Protein AF-A0A3S1PXC8-F1 (afdb_monomer_lite)

pLDDT: mean 84.56, std 8.54, range [59.81, 94.19]

Secondary structure (DSSP, 8-state):
--HHHHHHHHHHHHHHHS---HHHHHHHHHHHHHHHHHHHHHHHTT-S-THHHHHHHHHH--SSHHHHHHHHHHHHHHHHHHHHHHHHHHHHHTT-HHHHHHHHHHHHHHHHHHHHH-

Sequence (118 aa):
MTWTRLRELVETSLSGLTRPTRSDWIFALRTVSAGLIALLAAYALKLDHPQWAMMTVFIVAQPVAGMVLAKGFYRLLGTLAGGLAAIGITSLCGTNPWLLITFLALWVGICTFVSSLL

Structure (mmCIF, N/CA/C/O backbone):
data_AF-A0A3S1PXC8-F1
#
_entry.id   AF-A0A3S1PXC8-F1
#
loop_
_atom_site.group_PDB
_atom_site.id
_atom_site.type_symbol
_atom_site.label_atom_id
_atom_site.label_alt_id
_atom_site.label_comp_id
_atom_site.label_asym_id
_atom_site.label_entity_id
_atom_site.label_seq_id
_atom_site.pdbx_PDB_ins_code
_atom_site.Cartn_x
_atom_site.Cartn_y
_atom_site.Cartn_z
_atom_site.occupancy
_atom_site.B_iso_or_equiv
_atom_site.auth_seq_id
_atom_site.auth_comp_id
_atom_site.auth_asym_id
_atom_site.auth_atom_id
_atom_site.pdbx_PDB_model_num
ATOM 1 N N . MET A 1 1 ? -24.921 2.796 -39.825 1.00 60.72 1 MET A N 1
ATOM 2 C CA . MET A 1 1 ? -23.472 2.857 -40.128 1.00 60.72 1 MET A CA 1
ATOM 3 C C . MET A 1 1 ? -22.651 3.021 -38.841 1.00 60.72 1 MET A C 1
ATOM 5 O O . MET A 1 1 ? -21.848 3.929 -38.722 1.00 60.72 1 MET A O 1
ATOM 9 N N . THR A 1 2 ? -22.876 2.159 -37.847 1.00 74.12 2 THR A N 1
ATOM 10 C CA . THR A 1 2 ? -22.265 2.253 -36.499 1.00 74.12 2 THR A CA 1
ATOM 11 C C . THR A 1 2 ? -21.744 0.898 -36.012 1.00 74.12 2 THR A C 1
ATOM 13 O O . THR A 1 2 ? -20.774 0.841 -35.267 1.00 74.12 2 THR A O 1
ATOM 16 N N . TRP A 1 3 ? -22.321 -0.208 -36.497 1.00 70.00 3 TRP A N 1
ATOM 17 C CA . TRP A 1 3 ? -21.962 -1.561 -36.064 1.00 70.00 3 TRP A CA 1
ATOM 18 C C . TRP A 1 3 ? -20.630 -2.077 -36.621 1.00 70.00 3 TRP A C 1
ATOM 20 O O . TRP A 1 3 ? -19.920 -2.811 -35.943 1.00 70.00 3 TRP A O 1
ATOM 30 N N . THR A 1 4 ? -20.252 -1.657 -37.829 1.00 80.88 4 THR A N 1
ATOM 31 C CA . THR A 1 4 ? -18.975 -2.035 -38.455 1.00 80.88 4 THR A CA 1
ATOM 32 C C . THR A 1 4 ? -17.781 -1.381 -37.756 1.00 80.88 4 THR A C 1
ATOM 34 O O . THR A 1 4 ? -16.813 -2.062 -37.446 1.00 80.88 4 THR A O 1
ATOM 37 N N . ARG A 1 5 ? -17.906 -0.098 -37.384 1.00 78.12 5 ARG A N 1
ATOM 38 C CA . ARG A 1 5 ? -16.897 0.656 -36.615 1.00 78.12 5 ARG A CA 1
ATOM 39 C C . ARG A 1 5 ? -16.661 0.074 -35.218 1.00 78.12 5 ARG A C 1
ATOM 41 O O . ARG A 1 5 ? -15.527 0.034 -34.760 1.00 78.12 5 ARG A O 1
ATOM 48 N N . LEU A 1 6 ? -17.720 -0.390 -34.545 1.00 77.88 6 LEU A N 1
ATOM 49 C CA . LEU A 1 6 ? -17.603 -1.049 -33.238 1.00 77.88 6 LEU A CA 1
ATOM 50 C C . LEU A 1 6 ? -16.854 -2.380 -33.334 1.00 77.88 6 LEU A C 1
ATOM 52 O O . LEU A 1 6 ? -16.012 -2.657 -32.485 1.00 77.88 6 LEU A O 1
ATOM 56 N N . ARG A 1 7 ? -17.117 -3.181 -34.374 1.00 80.81 7 ARG A N 1
ATOM 57 C CA . ARG A 1 7 ? -16.376 -4.430 -34.596 1.00 80.81 7 ARG A CA 1
ATOM 58 C C . ARG A 1 7 ? -14.908 -4.165 -34.924 1.00 80.81 7 ARG A C 1
ATOM 60 O O . ARG A 1 7 ? -14.066 -4.785 -34.294 1.00 80.81 7 ARG A O 1
ATOM 67 N N . GLU A 1 8 ? -14.601 -3.194 -35.784 1.00 76.38 8 GLU A N 1
ATOM 68 C CA . GLU A 1 8 ? -13.211 -2.809 -36.084 1.00 76.38 8 GLU A CA 1
ATOM 69 C C . GLU A 1 8 ? -12.446 -2.334 -34.844 1.00 76.38 8 GLU A C 1
ATOM 71 O O . GLU A 1 8 ? -11.295 -2.724 -34.666 1.00 76.38 8 GLU A O 1
ATOM 76 N N . LEU A 1 9 ? -13.066 -1.534 -33.967 1.00 75.00 9 LEU A N 1
ATOM 77 C CA . LEU A 1 9 ? -12.449 -1.082 -32.711 1.00 75.00 9 LEU A CA 1
ATOM 78 C C . LEU A 1 9 ? -12.188 -2.247 -31.749 1.00 75.00 9 LEU A C 1
ATOM 80 O O . LEU A 1 9 ? -11.130 -2.318 -31.128 1.00 75.00 9 LEU A O 1
ATOM 84 N N . VAL A 1 10 ? -13.134 -3.181 -31.643 1.00 74.94 10 VAL A N 1
ATOM 85 C CA . VAL A 1 10 ? -12.975 -4.383 -30.815 1.00 74.94 10 VAL A CA 1
ATOM 86 C C . VAL A 1 10 ? -11.882 -5.292 -31.383 1.00 74.94 10 VAL A C 1
ATOM 88 O O . VAL A 1 10 ? -11.050 -5.788 -30.630 1.00 74.94 10 VAL A O 1
ATOM 91 N N . GLU A 1 11 ? -11.834 -5.471 -32.699 1.00 72.75 11 GLU A N 1
ATOM 92 C CA . GLU A 1 11 ? -10.892 -6.357 -33.384 1.00 72.75 11 GLU A CA 1
ATOM 93 C C . GLU A 1 11 ? -9.464 -5.783 -33.400 1.00 72.75 11 GLU A C 1
ATOM 95 O O . GLU A 1 11 ? -8.512 -6.503 -33.100 1.00 72.75 11 GLU A O 1
ATOM 100 N N . THR A 1 12 ? -9.299 -4.469 -33.600 1.00 66.69 12 THR A N 1
ATOM 101 C CA . THR A 1 12 ? -8.000 -3.788 -33.416 1.00 66.69 12 THR A CA 1
ATOM 102 C C . THR A 1 12 ? -7.535 -3.844 -31.964 1.00 66.69 12 THR A C 1
ATOM 104 O O . THR A 1 12 ? -6.372 -4.171 -31.713 1.00 66.69 12 THR A O 1
ATOM 107 N N . SER A 1 13 ? -8.430 -3.634 -30.996 1.00 66.75 13 SER A N 1
ATOM 108 C CA . SER A 1 13 ? -8.082 -3.744 -29.577 1.00 66.75 13 SER A CA 1
ATOM 109 C C . SER A 1 13 ? -7.710 -5.182 -29.176 1.00 66.75 13 SER A C 1
ATOM 111 O O . SER A 1 13 ? -6.759 -5.375 -28.421 1.00 66.75 13 SER A O 1
ATOM 113 N N . LEU A 1 14 ? -8.390 -6.200 -29.717 1.00 66.31 14 LEU A N 1
ATOM 114 C CA . LEU A 1 14 ? -8.072 -7.621 -29.500 1.00 66.31 14 LEU A CA 1
ATOM 115 C C . LEU A 1 14 ? -6.769 -8.049 -30.196 1.00 66.31 14 LEU A C 1
ATOM 117 O O . LEU A 1 14 ? -6.013 -8.860 -29.651 1.00 66.31 14 LEU A O 1
ATOM 121 N N . SER A 1 15 ? -6.466 -7.481 -31.366 1.00 63.03 15 SER A N 1
ATOM 122 C CA . SER A 1 15 ? -5.224 -7.759 -32.103 1.00 63.03 15 SER A CA 1
ATOM 123 C C . SER A 1 15 ? -3.970 -7.225 -31.391 1.00 63.03 15 SER A C 1
ATOM 125 O O . SER A 1 15 ? -2.896 -7.815 -31.503 1.00 63.03 15 SER A O 1
ATOM 127 N N . GLY A 1 16 ? -4.108 -6.158 -30.592 1.00 59.81 16 GLY A N 1
ATOM 128 C CA . GLY A 1 16 ? -3.042 -5.638 -29.730 1.00 59.81 16 GLY A CA 1
ATOM 129 C C . GLY A 1 16 ? -2.796 -6.473 -28.466 1.00 59.81 16 GLY A C 1
ATOM 130 O O . GLY A 1 16 ? -1.685 -6.471 -27.942 1.00 59.81 16 GLY A O 1
ATOM 131 N N . LEU A 1 17 ? -3.797 -7.232 -27.997 1.00 61.84 17 LEU A N 1
ATOM 132 C CA . LEU A 1 17 ? -3.695 -8.070 -26.792 1.00 61.84 17 LEU A CA 1
ATOM 133 C C . LEU A 1 17 ? -2.929 -9.388 -27.007 1.00 61.84 17 LEU A C 1
ATOM 135 O O . LEU A 1 17 ? -2.535 -10.039 -26.042 1.00 61.84 17 LEU A O 1
ATOM 139 N N . THR A 1 18 ? -2.746 -9.827 -28.252 1.00 62.50 18 THR A N 1
ATOM 140 C CA . THR A 1 18 ? -2.439 -11.234 -28.574 1.00 62.50 18 THR A CA 1
ATOM 141 C C . THR A 1 18 ? -0.968 -11.539 -28.844 1.00 62.50 18 THR A C 1
ATOM 143 O O . THR A 1 18 ? -0.633 -12.649 -29.259 1.00 62.50 18 THR A O 1
ATOM 146 N N . ARG A 1 19 ? -0.051 -10.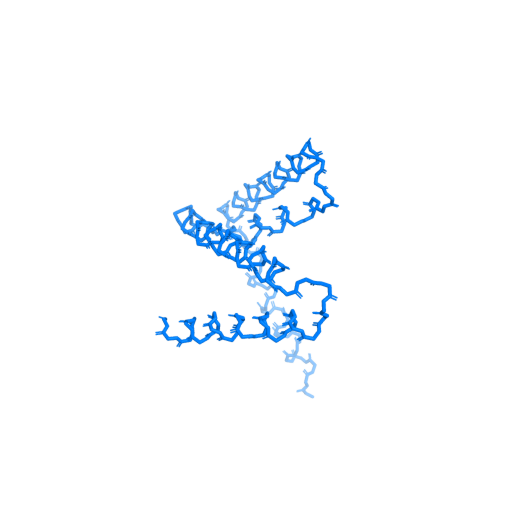616 -28.539 1.00 65.25 19 ARG A N 1
ATOM 147 C CA . ARG A 1 19 ? 1.395 -10.899 -28.573 1.00 65.25 19 ARG A CA 1
ATOM 148 C C . ARG A 1 19 ? 2.051 -10.695 -27.208 1.00 65.25 19 ARG A C 1
ATOM 150 O O . ARG A 1 19 ? 2.935 -9.846 -27.094 1.00 65.25 19 ARG A O 1
ATOM 157 N N . PRO A 1 20 ? 1.645 -11.466 -26.178 1.00 68.75 20 PRO A N 1
ATOM 158 C CA . PRO A 1 20 ? 2.338 -11.440 -24.901 1.00 68.75 20 PRO A CA 1
ATOM 159 C C . PRO A 1 20 ? 3.794 -11.840 -25.136 1.00 68.75 20 PRO A C 1
ATOM 161 O O . PRO A 1 20 ? 4.097 -12.935 -25.624 1.00 68.75 20 PRO A O 1
ATOM 164 N N . THR A 1 21 ? 4.705 -10.926 -24.824 1.00 76.94 21 THR A N 1
ATOM 165 C CA . THR A 1 21 ? 6.135 -11.190 -24.935 1.00 76.94 21 THR A CA 1
ATOM 166 C C . THR A 1 21 ? 6.524 -12.187 -23.844 1.00 76.94 21 THR A C 1
ATOM 168 O O . THR A 1 21 ? 5.889 -12.275 -22.793 1.00 76.94 21 THR A O 1
ATOM 171 N N . ARG A 1 22 ? 7.595 -12.961 -24.052 1.00 76.38 22 ARG A N 1
ATOM 172 C CA . ARG A 1 22 ? 8.106 -13.915 -23.047 1.00 76.38 22 ARG A CA 1
ATOM 173 C C . ARG A 1 22 ? 8.321 -13.260 -21.669 1.00 76.38 22 ARG A C 1
ATOM 175 O O . ARG A 1 22 ? 8.115 -13.902 -20.646 1.00 76.38 22 ARG A O 1
ATOM 182 N N . SER A 1 23 ? 8.684 -11.976 -21.654 1.00 79.25 23 SER A N 1
ATOM 183 C CA . SER A 1 23 ? 8.833 -11.153 -20.447 1.00 79.25 23 SER A CA 1
ATOM 184 C C . SER A 1 23 ? 7.516 -10.923 -19.695 1.00 79.25 23 SER A C 1
ATOM 186 O O . SER A 1 23 ? 7.519 -10.947 -18.466 1.00 79.25 23 SER A O 1
ATOM 188 N N . ASP A 1 24 ? 6.392 -10.758 -20.397 1.00 81.25 24 ASP A N 1
ATOM 189 C CA . ASP A 1 24 ? 5.078 -10.521 -19.780 1.00 81.25 24 ASP A CA 1
ATOM 190 C C . ASP A 1 24 ? 4.588 -11.771 -19.045 1.00 81.25 24 ASP A C 1
ATOM 192 O O . ASP A 1 24 ? 4.088 -11.689 -17.925 1.00 81.25 24 ASP A O 1
ATOM 196 N N . TRP A 1 25 ? 4.830 -12.947 -19.632 1.00 82.12 25 TRP A N 1
ATOM 197 C CA . TRP A 1 25 ? 4.552 -14.236 -18.996 1.00 82.12 25 TRP A CA 1
ATOM 198 C C . TRP A 1 25 ? 5.385 -14.459 -17.733 1.00 82.12 25 TRP A C 1
ATOM 200 O O . TRP A 1 25 ? 4.852 -14.895 -16.711 1.00 82.12 25 TRP A O 1
ATOM 210 N N . ILE A 1 26 ? 6.681 -14.135 -17.775 1.00 85.31 26 ILE A N 1
ATOM 211 C CA . ILE A 1 26 ? 7.571 -14.256 -16.610 1.00 85.31 26 ILE A CA 1
ATOM 212 C C . ILE A 1 26 ? 7.127 -13.296 -15.500 1.00 85.31 26 ILE A C 1
ATOM 214 O O . ILE A 1 26 ? 7.075 -13.683 -14.330 1.00 85.31 26 ILE A O 1
ATOM 218 N N . PHE A 1 27 ? 6.769 -12.060 -15.854 1.00 84.94 27 PHE A N 1
ATOM 219 C CA . PHE A 1 27 ? 6.261 -11.077 -14.903 1.00 84.94 27 PHE A CA 1
ATOM 220 C C . PHE A 1 27 ? 4.939 -11.523 -14.265 1.00 84.94 27 PHE A C 1
ATOM 222 O O . PHE A 1 27 ? 4.809 -11.483 -13.037 1.00 84.94 27 PHE A O 1
ATOM 229 N N . ALA A 1 28 ? 3.985 -11.994 -15.070 1.00 86.25 28 ALA A N 1
ATOM 230 C CA . ALA A 1 28 ? 2.703 -12.491 -14.587 1.00 86.25 28 ALA A CA 1
ATOM 231 C C . ALA A 1 28 ? 2.893 -13.674 -13.630 1.00 86.25 28 ALA A C 1
ATOM 233 O O . ALA A 1 28 ? 2.3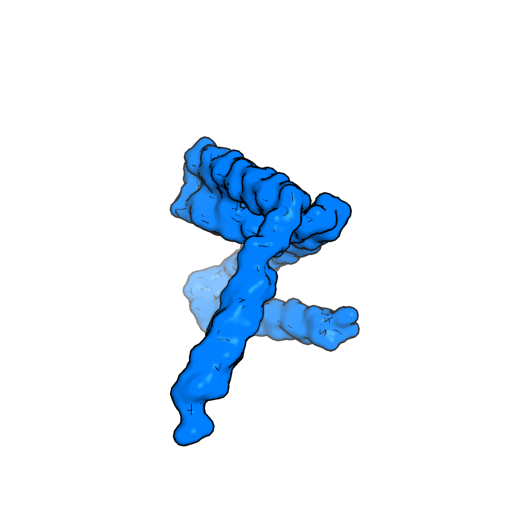72 -13.652 -12.516 1.00 86.25 28 ALA A O 1
ATOM 234 N N . LEU A 1 29 ? 3.712 -14.663 -14.003 1.00 88.50 29 LEU A N 1
ATOM 235 C CA . LEU A 1 29 ? 3.965 -15.840 -13.172 1.00 88.50 29 LEU A CA 1
ATOM 236 C C . LEU A 1 29 ? 4.668 -15.478 -11.854 1.00 88.50 29 LEU A C 1
ATOM 238 O O . LEU A 1 29 ? 4.299 -15.982 -10.790 1.00 88.50 29 LEU A O 1
ATOM 242 N N . ARG A 1 30 ? 5.642 -14.559 -11.891 1.00 89.19 30 ARG A N 1
ATOM 243 C CA . ARG A 1 30 ? 6.315 -14.049 -10.685 1.00 89.19 30 ARG A CA 1
ATOM 244 C C . ARG A 1 30 ? 5.352 -13.284 -9.775 1.00 89.19 30 ARG A C 1
ATOM 246 O O . ARG A 1 30 ? 5.408 -13.436 -8.560 1.00 89.19 30 ARG A O 1
ATOM 253 N N . THR A 1 31 ? 4.467 -12.478 -10.349 1.00 89.38 31 THR A N 1
ATOM 254 C CA . THR A 1 31 ? 3.501 -11.672 -9.589 1.00 89.38 31 THR A CA 1
ATOM 255 C C . THR A 1 31 ? 2.427 -12.545 -8.953 1.00 89.38 31 THR A C 1
ATOM 257 O O . THR A 1 31 ? 2.115 -12.382 -7.776 1.00 89.38 31 THR A O 1
ATOM 260 N N . VAL A 1 32 ? 1.900 -13.513 -9.703 1.00 90.50 32 VAL A N 1
ATOM 261 C CA . VAL A 1 32 ? 0.910 -14.472 -9.207 1.00 90.50 32 VAL A CA 1
ATOM 262 C C . VAL A 1 32 ? 1.517 -15.332 -8.104 1.00 90.50 32 VAL A C 1
ATOM 264 O O . VAL A 1 32 ? 0.930 -15.427 -7.030 1.00 90.50 32 VAL A O 1
ATOM 267 N N . SER A 1 33 ? 2.717 -15.884 -8.305 1.00 91.81 33 SER A N 1
ATOM 268 C CA . SER A 1 33 ? 3.389 -16.668 -7.259 1.00 91.81 33 SER A CA 1
ATOM 269 C C . SER A 1 33 ? 3.679 -15.837 -6.005 1.00 91.81 33 SER A C 1
ATOM 271 O O . SER A 1 33 ? 3.386 -16.298 -4.904 1.00 91.81 33 SER A O 1
ATOM 273 N N . ALA A 1 34 ? 4.140 -14.588 -6.142 1.00 91.00 34 ALA A N 1
ATOM 274 C CA . ALA A 1 34 ? 4.292 -13.672 -5.009 1.00 91.00 34 ALA A CA 1
ATOM 275 C C . ALA A 1 34 ? 2.958 -13.393 -4.289 1.00 91.00 34 ALA A C 1
ATOM 277 O O . ALA A 1 34 ? 2.915 -13.388 -3.059 1.00 91.00 34 ALA A O 1
ATOM 278 N N . GLY A 1 35 ? 1.862 -13.205 -5.032 1.00 91.69 35 GLY A N 1
ATOM 279 C CA . GLY A 1 35 ? 0.523 -12.996 -4.475 1.00 91.69 35 GLY A CA 1
ATOM 280 C C . GLY A 1 35 ? 0.006 -14.211 -3.701 1.00 91.69 35 GLY A C 1
ATOM 281 O O . GLY A 1 35 ? -0.523 -14.051 -2.602 1.00 91.69 35 GLY A O 1
ATOM 282 N N . LEU A 1 36 ? 0.217 -15.423 -4.226 1.00 92.81 36 LEU A N 1
ATOM 283 C CA . LEU A 1 36 ? -0.109 -16.676 -3.535 1.00 92.81 36 LEU A CA 1
ATOM 284 C C . LEU A 1 36 ? 0.720 -16.857 -2.260 1.00 92.81 36 LEU A C 1
ATOM 286 O O . LEU A 1 36 ? 0.162 -17.211 -1.227 1.00 92.81 36 LEU A O 1
ATOM 290 N N . ILE A 1 37 ? 2.025 -16.576 -2.301 1.00 92.75 37 ILE A N 1
ATOM 291 C CA . ILE A 1 37 ? 2.891 -16.646 -1.114 1.00 92.75 37 ILE A CA 1
ATOM 292 C C . ILE A 1 37 ? 2.426 -15.645 -0.050 1.00 92.75 37 ILE A C 1
ATOM 294 O O . ILE A 1 37 ? 2.326 -16.003 1.121 1.00 92.75 37 ILE A O 1
ATOM 298 N N . ALA A 1 38 ? 2.085 -14.416 -0.444 1.00 92.12 38 ALA A N 1
ATOM 299 C CA . ALA A 1 38 ? 1.551 -13.414 0.476 1.00 92.12 38 ALA A CA 1
ATOM 300 C C . ALA A 1 38 ? 0.209 -13.845 1.087 1.00 92.12 38 ALA A C 1
ATOM 302 O O . ALA A 1 38 ? -0.024 -13.629 2.275 1.00 92.12 38 ALA A O 1
ATOM 303 N N . LEU A 1 39 ? -0.657 -14.486 0.300 1.00 91.06 39 LEU A N 1
ATOM 304 C CA . LEU A 1 39 ? -1.929 -15.017 0.781 1.00 91.06 39 LEU A CA 1
ATOM 305 C C . LEU A 1 39 ? -1.720 -16.172 1.773 1.00 91.06 39 LEU A C 1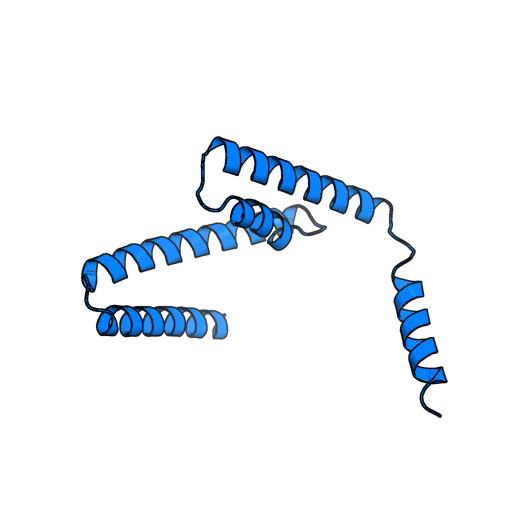
ATOM 307 O O . LEU A 1 39 ? -2.330 -16.177 2.839 1.00 91.06 39 LEU A O 1
ATOM 311 N N . LEU A 1 40 ? -0.826 -17.115 1.461 1.00 91.31 40 LEU A N 1
ATOM 312 C CA . LEU A 1 40 ? -0.453 -18.209 2.363 1.00 91.31 40 LEU A CA 1
ATOM 313 C C . LEU A 1 40 ? 0.144 -17.674 3.670 1.00 91.31 40 LEU A C 1
ATOM 315 O O . LEU A 1 40 ? -0.221 -18.147 4.744 1.00 91.31 40 LEU A O 1
ATOM 319 N N . ALA A 1 41 ? 1.000 -16.653 3.593 1.00 91.62 41 ALA A N 1
ATOM 320 C CA . ALA A 1 41 ? 1.528 -15.973 4.769 1.00 91.62 41 ALA A CA 1
ATOM 321 C C . ALA A 1 41 ? 0.406 -15.312 5.588 1.00 91.62 41 ALA A C 1
ATOM 323 O O . ALA A 1 41 ? 0.357 -15.485 6.802 1.00 91.62 41 ALA A O 1
ATOM 324 N N . ALA A 1 42 ? -0.541 -14.621 4.949 1.00 91.44 42 ALA A N 1
ATOM 325 C CA . ALA A 1 42 ? -1.670 -14.002 5.644 1.00 91.44 42 ALA A CA 1
ATOM 326 C C . ALA A 1 42 ? -2.568 -15.032 6.353 1.00 91.44 42 ALA A C 1
ATOM 328 O O . ALA A 1 42 ? -3.005 -14.792 7.480 1.00 91.44 42 ALA A O 1
ATOM 329 N N . TYR A 1 43 ? -2.792 -16.195 5.730 1.00 90.75 43 TYR A N 1
ATOM 330 C CA . TYR A 1 43 ? -3.477 -17.319 6.371 1.00 90.75 43 TYR A CA 1
ATOM 331 C C . TYR A 1 43 ? -2.681 -17.888 7.549 1.00 90.75 43 TYR A C 1
ATOM 333 O O . TYR A 1 43 ? -3.266 -18.165 8.596 1.00 90.75 43 TYR A O 1
ATOM 341 N N . ALA A 1 44 ? -1.358 -18.022 7.418 1.00 91.56 44 ALA A N 1
ATOM 342 C CA . ALA A 1 44 ? -0.493 -18.489 8.500 1.00 91.56 44 ALA A CA 1
ATOM 343 C C . ALA A 1 44 ? -0.501 -17.534 9.707 1.00 91.56 44 ALA A C 1
ATOM 345 O O . ALA A 1 44 ? -0.521 -17.990 10.849 1.00 91.56 44 ALA A O 1
ATOM 346 N N . LEU A 1 45 ? -0.556 -16.220 9.465 1.00 90.81 45 LEU A N 1
ATOM 347 C CA . LEU A 1 45 ? -0.678 -15.197 10.508 1.00 90.81 45 LEU A CA 1
ATOM 348 C C . LEU A 1 45 ? -2.115 -15.044 11.059 1.00 90.81 45 LEU A C 1
ATOM 350 O O . LEU A 1 45 ? -2.325 -14.224 11.949 1.00 90.81 45 LEU A O 1
ATOM 354 N N . LYS A 1 46 ? -3.098 -15.818 10.566 1.00 87.75 46 LYS A N 1
ATOM 355 C CA . LYS A 1 46 ? -4.513 -15.753 10.984 1.00 87.75 46 LYS A CA 1
ATOM 356 C C . LYS A 1 46 ? -5.118 -14.339 10.916 1.00 87.75 46 LYS A C 1
ATOM 358 O O . LYS A 1 46 ? -5.887 -13.953 11.791 1.00 87.75 46 LYS A O 1
ATOM 363 N N . LEU A 1 47 ? -4.794 -13.563 9.877 1.00 86.56 47 LEU A N 1
ATOM 364 C CA . LEU A 1 47 ? -5.435 -12.258 9.670 1.00 86.56 47 LEU A CA 1
ATOM 365 C C . LEU A 1 47 ? -6.929 -12.438 9.355 1.00 86.56 47 LEU A C 1
ATOM 367 O O . LEU A 1 47 ? -7.278 -13.277 8.526 1.00 86.56 47 LEU A O 1
ATOM 371 N N . ASP A 1 48 ? -7.786 -11.580 9.919 1.00 85.44 48 ASP A N 1
ATOM 372 C CA . ASP A 1 48 ? -9.232 -11.543 9.627 1.00 85.44 48 ASP A CA 1
ATOM 373 C C . ASP A 1 48 ? -9.538 -11.365 8.134 1.00 85.44 48 ASP A C 1
ATOM 375 O O . ASP A 1 48 ? -10.528 -11.880 7.606 1.00 85.44 48 ASP A O 1
ATOM 379 N N . HIS A 1 49 ? -8.677 -10.633 7.420 1.00 87.19 49 HIS A N 1
ATOM 380 C CA . HIS A 1 49 ? -8.883 -10.331 6.011 1.00 87.19 49 HIS A CA 1
ATOM 381 C C . HIS A 1 49 ? -7.627 -10.606 5.162 1.00 87.19 49 HIS A C 1
ATOM 383 O O . HIS A 1 49 ? -6.914 -9.680 4.766 1.00 87.19 49 HIS A O 1
ATOM 389 N N . PRO A 1 50 ? -7.365 -11.876 4.798 1.00 86.31 50 PRO A N 1
ATOM 390 C CA . PRO A 1 50 ? -6.176 -12.255 4.027 1.00 86.31 50 PRO A CA 1
ATOM 391 C C . PRO A 1 50 ? -6.195 -11.713 2.585 1.00 86.31 50 PRO A C 1
ATOM 393 O O . PRO A 1 50 ? -5.145 -11.501 1.979 1.00 86.31 50 PRO A O 1
ATOM 396 N N . GLN A 1 51 ? -7.383 -11.402 2.055 1.00 88.38 51 GLN A N 1
ATOM 397 C CA . GLN A 1 51 ? -7.574 -10.819 0.722 1.00 88.38 51 GLN A CA 1
ATOM 398 C C . GLN A 1 51 ? -6.820 -9.490 0.507 1.00 88.38 51 GLN A C 1
ATOM 400 O O . GLN A 1 51 ? -6.364 -9.213 -0.603 1.00 88.38 51 GLN A O 1
ATOM 405 N N . TRP A 1 52 ? -6.616 -8.687 1.561 1.00 89.69 52 TRP A N 1
ATOM 406 C CA . TRP A 1 52 ? -5.918 -7.399 1.448 1.00 89.69 52 TRP A CA 1
ATOM 407 C C . TRP A 1 52 ? -4.423 -7.575 1.194 1.00 89.69 52 TRP A C 1
ATOM 409 O O . TRP A 1 52 ? -3.844 -6.800 0.432 1.00 89.69 52 TRP A O 1
ATOM 419 N N . ALA A 1 53 ? -3.806 -8.611 1.774 1.00 89.06 53 ALA A N 1
ATOM 420 C CA . ALA A 1 53 ? -2.393 -8.911 1.561 1.00 89.06 53 ALA A CA 1
ATOM 421 C C . ALA A 1 53 ? -2.128 -9.210 0.080 1.00 89.06 53 ALA A C 1
ATOM 423 O O . ALA A 1 53 ? -1.287 -8.561 -0.544 1.00 89.06 53 ALA A O 1
ATOM 424 N N . MET A 1 54 ? -2.925 -10.103 -0.512 1.00 90.62 54 MET A N 1
ATOM 425 C CA . MET A 1 54 ? -2.850 -10.429 -1.937 1.00 90.62 54 MET A CA 1
ATOM 426 C C . MET A 1 54 ? -3.088 -9.196 -2.822 1.00 90.62 54 MET A C 1
ATOM 428 O O . MET A 1 54 ? -2.307 -8.942 -3.739 1.00 90.62 54 MET A O 1
ATOM 432 N N . MET A 1 55 ? -4.104 -8.381 -2.515 1.00 89.62 55 MET A N 1
ATOM 433 C CA . MET A 1 55 ? -4.408 -7.157 -3.268 1.00 89.62 55 MET A CA 1
ATOM 434 C C . MET A 1 55 ? -3.214 -6.187 -3.300 1.00 89.62 55 MET A C 1
ATOM 436 O O . MET A 1 55 ? -2.922 -5.598 -4.342 1.00 89.62 55 MET A O 1
ATOM 440 N N . THR A 1 56 ? -2.478 -6.043 -2.192 1.00 90.56 56 THR A N 1
ATOM 441 C CA . THR A 1 56 ? -1.307 -5.150 -2.144 1.00 90.56 56 THR A CA 1
ATOM 442 C C . THR A 1 56 ? -0.191 -5.584 -3.095 1.00 90.56 56 THR A C 1
ATOM 444 O O . THR A 1 56 ? 0.413 -4.724 -3.738 1.00 90.56 56 THR A O 1
ATOM 447 N N . VAL A 1 57 ? 0.034 -6.896 -3.247 1.00 89.75 57 VAL A N 1
ATOM 448 C CA . VAL A 1 57 ? 1.046 -7.438 -4.165 1.00 89.75 57 VAL A CA 1
ATOM 449 C C . VAL A 1 57 ? 0.704 -7.063 -5.601 1.00 89.75 57 VAL A C 1
ATOM 451 O O . VAL A 1 57 ? 1.563 -6.546 -6.310 1.00 89.75 57 VAL A O 1
ATOM 454 N N . PHE A 1 58 ? -0.556 -7.228 -6.011 1.00 88.75 58 PHE A N 1
ATOM 455 C CA . PHE A 1 58 ? -0.993 -6.853 -7.359 1.00 88.75 58 PHE A CA 1
ATOM 456 C C . PHE A 1 58 ? -0.941 -5.343 -7.612 1.00 88.75 58 PHE A C 1
ATOM 458 O O . PHE A 1 58 ? -0.581 -4.928 -8.709 1.00 88.75 58 PHE A O 1
ATOM 465 N N . ILE A 1 59 ? -1.240 -4.508 -6.612 1.00 87.69 59 ILE A N 1
ATOM 466 C CA . ILE A 1 59 ? -1.161 -3.042 -6.754 1.00 87.69 59 ILE A CA 1
ATOM 467 C C . ILE A 1 59 ? 0.288 -2.574 -6.955 1.00 87.69 59 ILE A C 1
ATOM 469 O O . ILE A 1 59 ? 0.551 -1.616 -7.694 1.00 87.69 59 ILE A O 1
ATOM 473 N N . VAL A 1 60 ? 1.233 -3.215 -6.267 1.00 89.50 60 VAL A N 1
ATOM 474 C CA . VAL A 1 60 ? 2.654 -2.843 -6.295 1.00 89.50 60 VAL A CA 1
ATOM 475 C C . VAL A 1 60 ? 3.396 -3.508 -7.461 1.00 89.50 60 VAL A C 1
ATOM 477 O O . VAL A 1 60 ? 4.432 -3.001 -7.888 1.00 89.50 60 VAL A O 1
ATOM 480 N N . ALA A 1 61 ? 2.854 -4.590 -8.025 1.00 86.94 61 ALA A N 1
ATOM 481 C CA . ALA A 1 61 ? 3.445 -5.303 -9.147 1.00 86.94 61 ALA A CA 1
ATOM 482 C C . ALA A 1 61 ? 3.647 -4.393 -10.368 1.00 86.94 61 ALA A C 1
ATOM 484 O O . ALA A 1 61 ? 2.710 -3.818 -10.921 1.00 86.94 61 ALA A O 1
ATOM 485 N N . GLN A 1 62 ? 4.901 -4.277 -10.795 1.00 84.50 62 GLN A N 1
ATOM 486 C CA . GLN A 1 62 ? 5.340 -3.502 -11.951 1.00 84.50 62 GLN A CA 1
ATOM 487 C C . GLN A 1 62 ? 6.375 -4.323 -12.731 1.00 84.50 62 GLN A C 1
ATOM 489 O O . GLN A 1 62 ? 7.172 -5.030 -12.109 1.00 84.50 62 GLN A O 1
ATOM 494 N N . PRO A 1 63 ? 6.418 -4.216 -14.071 1.00 77.81 63 PRO A N 1
ATOM 495 C CA . PRO A 1 63 ? 7.320 -5.018 -14.903 1.00 77.81 63 PRO A CA 1
ATOM 496 C C . PRO A 1 63 ? 8.807 -4.755 -14.610 1.00 77.81 63 PRO A C 1
ATOM 498 O O . PRO A 1 63 ? 9.649 -5.619 -14.841 1.00 77.81 63 PRO A O 1
ATOM 501 N N . VAL A 1 64 ? 9.136 -3.584 -14.053 1.00 79.62 64 VAL A N 1
ATOM 502 C CA . VAL A 1 64 ? 10.502 -3.203 -13.677 1.00 79.62 64 VAL A CA 1
ATOM 503 C C . VAL A 1 64 ? 10.707 -3.390 -12.176 1.00 79.62 64 VAL A C 1
ATOM 505 O O . VAL A 1 64 ? 10.089 -2.701 -11.365 1.00 79.62 64 VAL A O 1
ATOM 508 N N . ALA A 1 65 ? 11.627 -4.284 -11.803 1.00 71.88 65 ALA A N 1
ATOM 509 C CA . ALA A 1 65 ? 11.862 -4.682 -10.413 1.00 71.88 65 ALA A CA 1
ATOM 510 C C . ALA A 1 65 ? 12.191 -3.508 -9.464 1.00 71.88 65 ALA A C 1
ATOM 512 O O . ALA A 1 65 ? 11.719 -3.497 -8.330 1.00 71.88 65 ALA A O 1
ATOM 513 N N . GLY A 1 66 ? 12.949 -2.504 -9.924 1.00 76.94 66 GLY A N 1
ATOM 514 C CA . GLY A 1 66 ? 13.286 -1.325 -9.112 1.00 76.94 66 GLY A CA 1
ATOM 515 C C . GLY A 1 66 ? 12.075 -0.450 -8.765 1.00 76.94 66 GLY A C 1
ATOM 516 O O . GLY A 1 66 ? 11.974 0.052 -7.648 1.00 76.94 66 GLY A O 1
ATOM 517 N N . MET A 1 67 ? 11.109 -0.331 -9.683 1.00 81.88 67 MET A N 1
ATOM 518 C CA . MET A 1 67 ? 9.889 0.450 -9.451 1.00 81.88 67 MET A CA 1
ATOM 519 C C . MET A 1 67 ? 8.944 -0.233 -8.456 1.00 81.88 67 MET A C 1
ATOM 521 O O . MET A 1 67 ? 8.314 0.447 -7.648 1.00 81.88 67 MET A O 1
ATOM 525 N N . VAL A 1 68 ? 8.894 -1.572 -8.452 1.00 85.00 68 VAL A N 1
ATOM 526 C CA . VAL A 1 68 ? 8.116 -2.360 -7.475 1.00 85.00 68 VAL A CA 1
ATOM 527 C C . VAL A 1 68 ? 8.566 -2.055 -6.050 1.00 85.00 68 VAL A C 1
ATOM 529 O O . VAL A 1 68 ? 7.732 -1.820 -5.179 1.00 85.00 68 VAL A O 1
A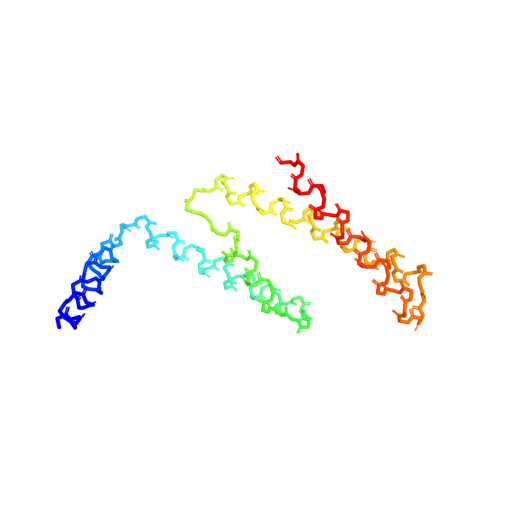TOM 532 N N . LEU A 1 69 ? 9.881 -2.026 -5.810 1.00 82.94 69 LEU A N 1
ATOM 533 C CA . LEU A 1 69 ? 10.421 -1.795 -4.473 1.00 82.94 69 LEU A CA 1
ATOM 534 C C . LEU A 1 69 ? 10.113 -0.374 -3.985 1.00 82.94 69 LEU A C 1
ATOM 536 O O . LEU A 1 69 ? 9.609 -0.214 -2.876 1.00 82.94 69 LEU A O 1
ATOM 540 N N . ALA A 1 70 ? 10.333 0.637 -4.832 1.00 86.19 70 ALA A N 1
ATOM 541 C CA . ALA A 1 70 ? 10.013 2.024 -4.502 1.00 86.19 70 ALA A CA 1
ATOM 542 C C . ALA A 1 70 ? 8.513 2.199 -4.206 1.00 86.19 70 ALA A C 1
ATOM 544 O O . ALA A 1 70 ? 8.138 2.688 -3.140 1.00 86.19 70 ALA A O 1
ATOM 545 N N . LYS A 1 71 ? 7.639 1.716 -5.099 1.00 86.00 71 LYS A N 1
ATOM 546 C CA . LYS A 1 71 ? 6.177 1.806 -4.946 1.00 86.00 71 LYS A CA 1
ATOM 547 C C . LYS A 1 71 ? 5.675 1.061 -3.706 1.00 86.00 71 LYS A C 1
ATOM 549 O O . LYS A 1 71 ? 4.783 1.548 -3.009 1.00 86.00 71 LYS A O 1
ATOM 554 N N . GLY A 1 72 ? 6.262 -0.098 -3.409 1.00 87.00 72 GLY A N 1
ATOM 555 C CA . GLY A 1 72 ? 5.971 -0.865 -2.200 1.00 87.00 72 GLY A CA 1
ATOM 556 C C . GLY A 1 72 ? 6.360 -0.115 -0.930 1.00 87.00 72 GLY A C 1
ATOM 557 O O . GLY A 1 72 ? 5.580 -0.080 0.021 1.00 87.00 72 GLY A O 1
ATOM 558 N N . PHE A 1 73 ? 7.517 0.549 -0.938 1.00 89.19 73 PHE A N 1
ATOM 559 C CA . PHE A 1 73 ? 8.007 1.321 0.201 1.00 89.19 73 PHE A CA 1
ATOM 560 C C . PHE A 1 73 ? 7.103 2.519 0.519 1.00 89.19 73 PHE A C 1
ATOM 562 O O . PHE A 1 73 ? 6.703 2.702 1.669 1.00 89.19 73 PHE A O 1
ATOM 569 N N . TYR A 1 74 ? 6.687 3.276 -0.503 1.00 88.56 74 TYR A N 1
ATOM 570 C CA . TYR A 1 74 ? 5.725 4.371 -0.329 1.00 88.56 74 TYR A CA 1
ATOM 571 C C . TYR A 1 74 ? 4.371 3.882 0.200 1.00 88.56 74 TYR A C 1
ATOM 573 O O . TYR A 1 74 ? 3.778 4.523 1.068 1.00 88.56 74 TYR A O 1
ATOM 581 N N . ARG A 1 75 ? 3.893 2.717 -0.261 1.00 89.19 75 ARG A N 1
ATOM 582 C CA . ARG A 1 75 ? 2.650 2.116 0.248 1.00 89.19 75 ARG A CA 1
ATOM 583 C C . ARG A 1 75 ? 2.769 1.720 1.721 1.00 89.19 75 ARG A C 1
ATOM 585 O O . ARG A 1 75 ? 1.824 1.929 2.484 1.00 89.19 75 ARG A O 1
ATOM 592 N N . LEU A 1 76 ? 3.910 1.164 2.122 1.00 90.06 76 LEU A N 1
ATOM 593 C CA . LEU A 1 76 ? 4.165 0.772 3.506 1.00 90.06 76 LEU A CA 1
ATOM 594 C C . LEU A 1 76 ? 4.226 1.999 4.426 1.00 90.06 76 LEU A C 1
ATOM 596 O O . LEU A 1 76 ? 3.527 2.027 5.437 1.00 90.06 76 LEU A O 1
ATOM 600 N N . LEU A 1 77 ? 4.958 3.045 4.029 1.00 92.56 77 LEU A N 1
ATOM 601 C CA . LEU A 1 77 ? 5.008 4.321 4.753 1.00 92.56 77 LEU A CA 1
ATOM 602 C C . LEU A 1 77 ? 3.620 4.951 4.914 1.00 92.56 77 LEU A C 1
ATOM 604 O O . LEU A 1 77 ? 3.250 5.335 6.021 1.00 92.56 77 LEU A O 1
ATOM 608 N N . GLY A 1 78 ? 2.827 5.005 3.840 1.00 89.25 78 GLY A N 1
ATOM 609 C CA . GLY A 1 78 ? 1.467 5.546 3.894 1.00 89.25 78 GLY A CA 1
ATOM 610 C C . GLY A 1 78 ? 0.539 4.745 4.813 1.00 89.25 78 GLY A C 1
ATOM 611 O O . GLY A 1 78 ? -0.244 5.330 5.558 1.00 89.25 78 GLY A O 1
ATOM 612 N N . THR A 1 79 ? 0.664 3.414 4.819 1.00 91.38 79 THR A N 1
ATOM 613 C CA . THR A 1 79 ? -0.143 2.540 5.690 1.00 91.38 79 THR A CA 1
ATOM 614 C C . THR A 1 79 ? 0.227 2.726 7.161 1.00 91.38 79 THR A C 1
ATOM 616 O O . THR A 1 79 ? -0.659 2.807 8.007 1.00 91.38 79 THR A O 1
ATOM 619 N N . LEU A 1 80 ? 1.522 2.847 7.471 1.00 94.19 80 LEU A N 1
ATOM 620 C CA . LEU A 1 80 ? 1.991 3.112 8.832 1.00 94.19 80 LEU A CA 1
ATOM 621 C C . LEU A 1 80 ? 1.554 4.496 9.318 1.00 94.19 80 LEU A C 1
ATOM 623 O O . LEU A 1 80 ? 1.002 4.607 10.410 1.00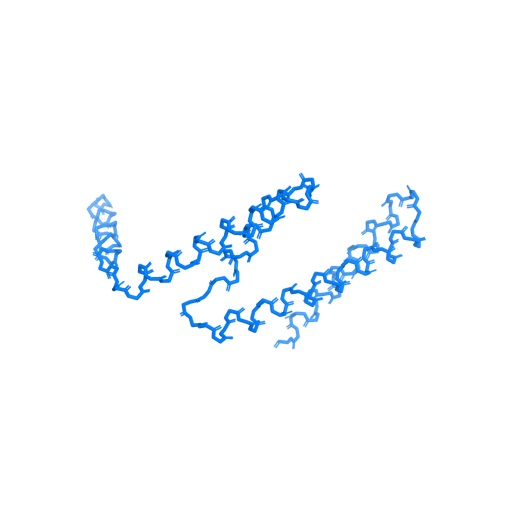 94.19 80 LEU A O 1
ATOM 627 N N . ALA A 1 81 ? 1.741 5.538 8.504 1.00 93.50 81 ALA A N 1
ATOM 628 C CA . ALA A 1 81 ? 1.330 6.896 8.849 1.00 93.50 81 ALA A CA 1
ATOM 629 C C . ALA A 1 81 ? -0.191 6.994 9.056 1.00 93.50 81 ALA A C 1
ATOM 631 O O . ALA A 1 81 ? -0.644 7.546 10.057 1.00 93.50 81 ALA A O 1
ATOM 632 N N . GLY A 1 82 ? -0.980 6.403 8.152 1.00 91.19 82 GLY A N 1
ATOM 633 C CA . GLY A 1 82 ? -2.436 6.343 8.278 1.00 91.19 82 GLY A CA 1
ATOM 634 C C . GLY A 1 82 ? -2.896 5.529 9.490 1.00 91.19 82 GLY A C 1
ATOM 635 O O . GLY A 1 82 ? -3.814 5.950 10.186 1.00 91.19 82 GLY A O 1
ATOM 636 N N . GLY A 1 83 ? -2.237 4.405 9.787 1.00 92.38 83 GLY A N 1
ATOM 637 C CA . GLY A 1 83 ? -2.528 3.582 10.963 1.00 92.38 83 GLY A CA 1
ATOM 638 C C . GLY A 1 83 ? -2.232 4.306 12.279 1.00 92.38 83 GLY A C 1
ATOM 639 O O . GLY A 1 83 ? -3.068 4.307 13.179 1.00 92.38 83 GLY A O 1
ATOM 640 N N . LEU A 1 84 ? -1.087 4.988 12.373 1.00 92.62 84 LEU A N 1
ATOM 641 C CA . LEU A 1 84 ? -0.736 5.812 13.535 1.00 92.62 84 LEU A CA 1
ATOM 642 C C . LEU A 1 84 ? -1.722 6.968 13.724 1.00 92.62 84 LEU A C 1
ATOM 644 O O . LEU A 1 84 ? -2.177 7.209 14.842 1.00 92.62 84 LEU A O 1
ATOM 648 N N . ALA A 1 85 ? -2.103 7.641 12.636 1.00 91.12 85 ALA A N 1
ATOM 649 C CA . ALA A 1 85 ? -3.121 8.683 12.678 1.00 91.12 85 ALA A CA 1
ATOM 650 C C . ALA A 1 85 ? -4.483 8.129 13.119 1.00 91.12 85 ALA A C 1
ATOM 652 O O . ALA A 1 85 ? -5.131 8.732 13.968 1.00 91.12 85 ALA A O 1
ATOM 653 N N . ALA A 1 86 ? -4.896 6.960 12.620 1.00 89.56 86 ALA A N 1
ATOM 654 C CA . ALA A 1 86 ? -6.144 6.316 13.025 1.00 89.56 86 ALA A CA 1
ATOM 655 C C . ALA A 1 86 ? -6.154 5.973 14.523 1.00 89.56 86 ALA A C 1
ATOM 657 O O . ALA A 1 86 ? -7.138 6.260 15.206 1.00 89.56 86 ALA A O 1
ATOM 658 N N . ILE A 1 87 ? -5.054 5.426 15.054 1.00 90.44 87 ILE A N 1
ATOM 659 C CA . ILE A 1 87 ? -4.907 5.142 16.490 1.00 90.44 87 ILE A CA 1
ATOM 660 C C . ILE A 1 87 ? -4.969 6.444 17.300 1.00 90.44 87 ILE A C 1
ATOM 662 O O . ILE A 1 87 ? -5.694 6.507 18.295 1.00 90.44 87 ILE A O 1
ATOM 666 N N . GLY A 1 88 ? -4.267 7.494 16.861 1.00 88.25 88 GLY A N 1
ATOM 667 C CA . GLY A 1 88 ? -4.285 8.806 17.509 1.00 88.25 88 GLY A CA 1
ATOM 668 C C . GLY A 1 88 ? -5.684 9.424 17.534 1.00 88.25 88 GLY A C 1
ATOM 669 O O . GLY A 1 88 ? -6.193 9.760 18.599 1.00 88.25 88 GLY A O 1
ATOM 670 N N . ILE A 1 89 ? -6.351 9.494 16.381 1.00 87.50 89 ILE A N 1
ATOM 671 C CA . ILE A 1 89 ? -7.708 10.044 16.251 1.00 87.50 89 ILE A CA 1
ATOM 672 C C . ILE A 1 89 ? -8.698 9.258 17.118 1.00 87.50 89 ILE A C 1
ATOM 674 O O . ILE A 1 89 ? -9.489 9.863 17.842 1.00 87.50 89 ILE A O 1
ATOM 678 N N . THR A 1 90 ? -8.631 7.924 17.095 1.00 87.12 90 THR A N 1
ATOM 679 C CA . THR A 1 90 ? -9.521 7.063 17.893 1.00 87.12 90 THR A CA 1
ATOM 680 C C . THR A 1 90 ? -9.289 7.260 19.392 1.00 87.12 90 THR A C 1
ATOM 682 O O . THR A 1 90 ? -10.249 7.334 20.157 1.00 87.12 90 THR A O 1
ATOM 685 N N . SER A 1 91 ? -8.029 7.418 19.812 1.00 84.31 91 SER A N 1
ATOM 686 C CA . SER A 1 91 ? -7.673 7.658 21.217 1.00 84.31 91 SER A CA 1
ATOM 687 C C . SER A 1 91 ? -8.156 9.021 21.722 1.00 84.31 91 SER A C 1
ATOM 689 O O . SER A 1 91 ? -8.576 9.124 22.871 1.00 84.31 91 SER A O 1
ATOM 691 N N . LEU A 1 92 ? -8.129 10.061 20.877 1.00 79.12 92 LEU A N 1
ATOM 692 C CA . LEU A 1 92 ? -8.607 11.401 21.242 1.00 79.12 92 LEU A CA 1
ATOM 693 C C . LEU A 1 92 ? -10.139 11.549 21.178 1.00 79.12 92 LEU A C 1
ATOM 695 O O . LEU A 1 92 ? -10.700 12.319 21.955 1.00 79.12 92 LEU A O 1
ATOM 699 N N . CYS A 1 93 ? -10.823 10.859 20.259 1.00 73.31 93 CYS A N 1
ATOM 700 C CA . CYS A 1 93 ? -12.264 11.053 20.031 1.00 73.31 93 CYS A CA 1
ATOM 701 C C . CYS A 1 93 ? -13.184 10.180 20.900 1.00 73.31 93 CYS A C 1
ATOM 703 O O . CYS A 1 93 ? -14.361 10.518 21.062 1.00 73.31 93 CYS A O 1
ATOM 705 N N . GLY A 1 94 ? -12.687 9.075 21.464 1.00 71.75 94 GLY A N 1
ATOM 706 C CA . GLY A 1 94 ? -13.512 8.135 22.232 1.00 71.75 94 GLY A CA 1
ATOM 707 C C . GLY A 1 94 ? -14.707 7.589 21.428 1.00 71.75 94 GLY A C 1
ATOM 708 O O . GLY A 1 94 ? -14.658 7.492 20.205 1.00 71.75 94 GLY A O 1
ATOM 709 N N . THR A 1 95 ? -15.808 7.245 22.108 1.00 73.19 95 THR A N 1
ATOM 710 C CA . THR A 1 95 ? -17.018 6.642 21.499 1.00 73.19 95 THR A CA 1
ATOM 711 C C . THR A 1 95 ? -17.900 7.645 20.735 1.00 73.19 95 THR A C 1
ATOM 713 O O . THR A 1 95 ? -18.941 7.260 20.215 1.00 73.19 95 THR A O 1
ATOM 716 N N . ASN A 1 96 ? -17.538 8.932 20.655 1.00 82.94 96 ASN A N 1
ATOM 717 C CA . ASN A 1 96 ? -18.375 9.940 19.996 1.00 82.94 96 ASN A CA 1
ATOM 718 C C . ASN A 1 96 ? -18.181 9.926 18.464 1.00 82.94 96 ASN A C 1
ATOM 720 O O . ASN A 1 96 ? -17.159 10.419 17.975 1.00 82.94 96 ASN A O 1
ATOM 724 N N . PRO A 1 97 ? -19.166 9.446 17.676 1.00 82.50 97 PRO A N 1
ATOM 725 C CA . PRO A 1 97 ? -18.997 9.244 16.235 1.00 82.50 97 PRO A CA 1
ATOM 726 C C . PRO A 1 97 ? -18.812 10.556 15.459 1.00 82.50 97 PRO A C 1
ATOM 728 O O . PRO A 1 97 ? -18.057 10.601 14.492 1.00 82.50 97 PRO A O 1
ATOM 731 N N . TRP A 1 98 ? -19.445 11.645 15.903 1.00 88.12 98 TRP A N 1
ATOM 732 C CA . TRP A 1 98 ? -19.357 12.957 15.249 1.00 88.12 98 TRP A CA 1
ATOM 733 C C . TRP A 1 98 ? -17.947 13.556 15.289 1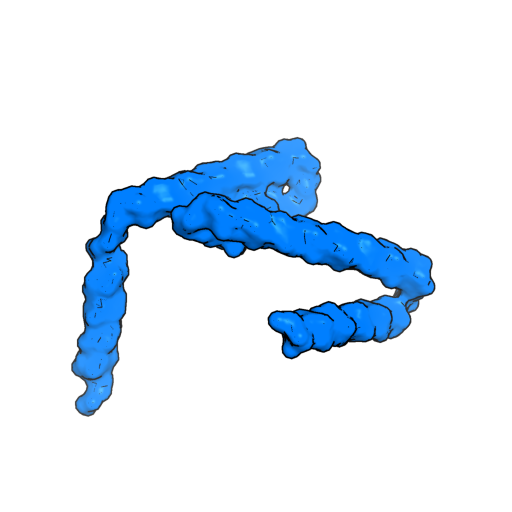.00 88.12 98 TRP A C 1
ATOM 735 O O . TRP A 1 98 ? -17.486 14.139 14.304 1.00 88.12 98 TRP A O 1
ATOM 745 N N . LEU A 1 99 ? -17.245 13.383 16.413 1.00 85.06 99 LEU A N 1
ATOM 746 C CA . LEU A 1 99 ? -15.878 13.871 16.568 1.00 85.06 99 LEU A CA 1
ATOM 747 C C . LEU A 1 99 ? -14.928 13.068 15.673 1.00 85.06 99 LEU A C 1
ATOM 749 O O . LEU A 1 99 ? -14.162 13.655 14.911 1.00 85.06 99 LEU A O 1
ATOM 753 N N . LEU A 1 100 ? -15.058 11.737 15.676 1.00 87.62 100 LEU A N 1
ATOM 754 C CA . LEU A 1 100 ? -14.234 10.844 14.858 1.00 87.62 100 LEU A CA 1
ATOM 755 C C . LEU A 1 100 ? -14.333 11.185 13.368 1.00 87.62 100 LEU A C 1
ATOM 757 O O . LEU A 1 100 ? -13.304 11.334 12.711 1.00 87.62 100 LEU A O 1
ATOM 761 N N . ILE A 1 101 ? -15.550 11.364 12.843 1.00 89.81 101 ILE A N 1
ATOM 762 C CA . ILE A 1 101 ? -15.766 11.702 11.427 1.00 89.81 101 ILE A CA 1
ATOM 763 C C . ILE A 1 101 ? -15.117 13.046 11.080 1.00 89.81 101 ILE A C 1
ATOM 765 O O . ILE A 1 101 ? -14.495 13.166 10.027 1.00 89.81 101 ILE A O 1
ATOM 769 N N . THR A 1 102 ? -15.209 14.037 11.970 1.00 89.69 102 THR A N 1
ATOM 770 C CA . THR A 1 102 ? -14.620 15.367 11.751 1.00 89.69 102 THR A CA 1
ATOM 771 C C . THR A 1 102 ? -13.097 15.294 11.662 1.00 89.69 102 THR A C 1
ATOM 773 O O . THR A 1 102 ? -12.507 15.815 10.716 1.00 89.69 102 THR A O 1
ATOM 776 N N . PHE A 1 103 ? -12.450 14.606 12.606 1.00 89.44 103 PHE A N 1
ATOM 777 C CA . PHE A 1 103 ? -10.996 14.436 12.593 1.00 89.44 103 PHE A CA 1
ATOM 778 C C . PHE A 1 103 ? -10.518 13.584 11.416 1.00 89.44 103 PHE A C 1
ATOM 780 O O . PHE A 1 103 ? -9.496 13.900 10.808 1.00 89.44 103 PHE A O 1
ATOM 787 N N . LEU A 1 104 ? -11.266 12.539 11.055 1.00 90.62 104 LEU A N 1
ATOM 788 C CA . LEU A 1 104 ? -10.947 11.697 9.907 1.00 90.62 104 LEU A CA 1
ATOM 789 C C . LEU A 1 104 ? -11.075 12.476 8.589 1.00 90.62 104 LEU A C 1
ATOM 791 O O . LEU A 1 104 ? -10.189 12.387 7.741 1.00 90.62 104 LEU A O 1
ATOM 795 N N . ALA A 1 105 ? -12.125 13.287 8.436 1.00 91.81 105 ALA A N 1
ATOM 796 C CA . ALA A 1 105 ? -12.302 14.165 7.281 1.00 91.81 105 ALA A CA 1
ATOM 797 C C . ALA A 1 105 ? -11.188 15.218 7.190 1.00 91.81 105 ALA A C 1
ATOM 799 O O . ALA A 1 105 ? -10.645 15.441 6.108 1.00 91.81 105 ALA A O 1
ATOM 800 N N . LEU A 1 106 ? -10.803 15.820 8.320 1.00 92.69 106 LEU A N 1
ATOM 801 C CA . LEU A 1 106 ? -9.704 16.783 8.384 1.00 92.69 106 LEU A CA 1
ATOM 802 C C . LEU A 1 106 ? -8.370 16.129 8.002 1.00 92.69 106 LEU A C 1
ATOM 804 O O . LEU A 1 106 ? -7.628 16.681 7.192 1.00 92.69 106 LEU A O 1
ATOM 808 N N . TRP A 1 107 ? -8.096 14.927 8.511 1.00 92.81 107 TRP A N 1
ATOM 809 C CA . TRP A 1 107 ? -6.901 14.160 8.162 1.00 92.81 107 TRP A CA 1
ATOM 810 C C . TRP A 1 107 ? -6.843 13.829 6.666 1.00 92.81 107 TRP A C 1
ATOM 812 O O . TRP A 1 107 ? -5.854 14.138 6.002 1.00 92.81 107 TRP A O 1
ATOM 822 N N . VAL A 1 108 ? -7.920 13.268 6.109 1.00 91.62 108 VAL A N 1
ATOM 823 C CA . VAL A 1 108 ? -8.006 12.949 4.674 1.00 91.62 108 VAL A CA 1
ATOM 824 C C . VAL A 1 108 ? -7.890 14.216 3.821 1.00 91.62 108 VAL A C 1
ATOM 826 O O . VAL A 1 108 ? -7.217 14.196 2.787 1.00 91.62 108 VAL A O 1
ATOM 829 N N . GLY A 1 109 ? -8.480 15.329 4.265 1.00 92.94 109 GLY A N 1
ATOM 830 C CA . GLY A 1 109 ? -8.352 16.636 3.624 1.00 92.94 109 GLY A CA 1
ATOM 831 C C . GLY A 1 109 ? -6.901 17.115 3.562 1.00 92.94 109 GLY A C 1
ATOM 832 O O . GLY A 1 109 ? -6.426 17.470 2.483 1.00 92.94 109 GLY A O 1
ATOM 833 N N . ILE A 1 110 ? -6.165 17.041 4.677 1.00 92.00 110 ILE A N 1
ATOM 834 C CA . ILE A 1 110 ? -4.734 17.382 4.725 1.00 92.00 110 ILE A CA 1
ATOM 835 C C . ILE A 1 110 ? -3.929 16.462 3.802 1.00 92.00 110 ILE A C 1
ATOM 837 O O . ILE A 1 110 ? -3.140 16.953 2.997 1.00 92.00 110 ILE A O 1
ATOM 841 N N . CYS A 1 111 ? -4.142 15.144 3.863 1.00 90.44 111 CYS A N 1
ATOM 842 C CA . CYS A 1 111 ? -3.434 14.196 2.997 1.00 90.44 111 CYS A CA 1
ATOM 843 C C . CYS A 1 111 ? -3.672 14.484 1.506 1.00 90.44 111 CYS A C 1
ATOM 845 O O . CYS A 1 111 ? -2.738 14.416 0.706 1.00 90.44 111 CYS A O 1
ATOM 847 N N . THR A 1 112 ? -4.906 14.830 1.135 1.00 92.06 112 THR A N 1
ATOM 848 C CA . THR A 1 112 ? -5.270 15.166 -0.250 1.00 92.06 112 THR A CA 1
ATOM 849 C C . THR A 1 112 ? -4.634 16.484 -0.683 1.00 92.06 112 THR A C 1
ATOM 851 O O . THR A 1 112 ? -4.088 16.566 -1.779 1.00 92.06 112 THR A O 1
ATOM 854 N N . PHE A 1 113 ? -4.636 17.495 0.189 1.00 92.69 113 PHE A N 1
ATOM 855 C CA . PHE A 1 113 ? -3.993 18.780 -0.076 1.00 92.69 113 PHE A CA 1
ATOM 856 C C . PHE A 1 113 ? -2.483 18.629 -0.298 1.00 92.69 113 PHE A C 1
ATOM 858 O O . PHE A 1 113 ? -1.956 19.130 -1.286 1.00 92.69 113 PHE A O 1
ATOM 865 N N . VAL A 1 114 ? -1.803 17.866 0.565 1.00 91.44 114 VAL A N 1
ATOM 866 C CA . VAL A 1 114 ? -0.370 17.562 0.414 1.00 91.44 114 VAL A CA 1
ATOM 867 C C . VAL A 1 114 ? -0.103 16.800 -0.886 1.00 91.44 114 VAL A C 1
ATOM 869 O O . VAL A 1 114 ? 0.833 17.140 -1.600 1.00 91.44 114 VAL A O 1
ATOM 872 N N . SER A 1 115 ? -0.945 15.818 -1.228 1.00 88.81 115 SER A N 1
ATOM 873 C CA . SER A 1 115 ? -0.814 15.056 -2.481 1.00 88.81 115 SER A CA 1
ATOM 874 C C . SER A 1 115 ? -1.038 15.914 -3.726 1.00 88.81 115 SER A C 1
ATOM 876 O O . SER A 1 115 ? -0.496 15.606 -4.775 1.00 88.81 115 SER A O 1
ATOM 878 N N . SER A 1 116 ? -1.848 16.970 -3.626 1.00 91.44 116 SER A N 1
ATOM 879 C CA . SER A 1 116 ? -2.089 17.902 -4.731 1.00 91.44 116 SER A CA 1
ATOM 880 C C . SER A 1 116 ? -0.979 18.944 -4.894 1.00 91.44 116 SER A C 1
ATOM 882 O O . SER A 1 116 ? -0.939 19.604 -5.931 1.00 91.44 116 SER A O 1
ATOM 884 N N . LEU A 1 117 ? -0.135 19.143 -3.877 1.00 89.69 117 LEU A N 1
ATOM 885 C CA . LEU A 1 117 ? 0.983 20.089 -3.915 1.00 89.69 117 LEU A CA 1
ATOM 886 C C . LEU A 1 117 ? 2.293 19.472 -4.424 1.00 89.69 117 LEU A C 1
ATOM 888 O O . LEU A 1 117 ? 3.221 20.225 -4.720 1.00 89.69 117 LEU A O 1
ATOM 892 N N . LEU A 1 118 ? 2.385 18.141 -4.460 1.00 74.94 118 LEU A N 1
ATOM 893 C CA . LEU A 1 118 ? 3.590 17.373 -4.777 1.00 74.94 118 LEU A CA 1
ATOM 894 C C . LEU A 1 118 ? 3.512 16.771 -6.182 1.00 74.94 118 LEU A C 1
ATOM 896 O O . LEU A 1 118 ? 4.555 16.790 -6.870 1.00 74.94 118 LEU A O 1
#

Foldseek 3Di:
DVVVVVVVVVVVVVVVVPCQDPLNVVLVVVLVVVLVVQLVVCVVVVPPCSVVSSVLSVVLRDSDPVSSVVSSVVVVVVVVVVVVQLVVLCVVCPPDVVSSVVSVVVVVVVVVVVVVVD

Radius of gyration: 21.23 Å; chains: 1; bounding box: 37×39×62 Å